Protein AF-A0A2T3L2T6-F1 (afdb_monomer)

pLDDT: mean 84.28, std 17.82, range [48.53, 97.81]

Sequence (79 aa):
MKWILLAALFFCFPLNAKTVDQYIKQYKNLPCSGLVTKMKDIDKKYSMGNKKQKKEYRKQKKALKTLYSKYNCAAKQYR

Mean predicted aligned error: 9.16 Å

Organism: NCBI:txid81447

Nearest PDB structures (foldseek):
  6yw7-assembly1_G  TM=8.732E-01  e=2.578E+00  Homo sapiens
  3dxm-assembly1_G  TM=8.711E-01  e=3.834E+00  Bos taurus
  2p9s-assembly1_G  TM=7.089E-01  e=2.055E+00  Bos taurus
  1tyq-assembly1_G  TM=7.760E-01  e=3.423E+00  Bos taurus
  4jd2-assembly1_G  TM=6.890E-01  e=2.728E+00  Bos taurus

Radius of gyration: 17.27 Å; Cα contacts (8 Å, |Δi|>4): 45; chains: 1; bounding box: 28×40×52 Å

Foldseek 3Di:
DPPPVVVVPPPDDPPDLDALVNLLVVCLPADLLRLQVVLVVLVVCCVVDDPVSVVSSVSNNVSSVVNNVVVVPDPVSND

Structure (mmCIF, N/CA/C/O backbone):
data_AF-A0A2T3L2T6-F1
#
_entry.id   AF-A0A2T3L2T6-F1
#
loop_
_atom_site.group_PDB
_atom_site.id
_atom_site.type_symbol
_atom_site.label_atom_id
_atom_site.label_alt_id
_atom_site.label_co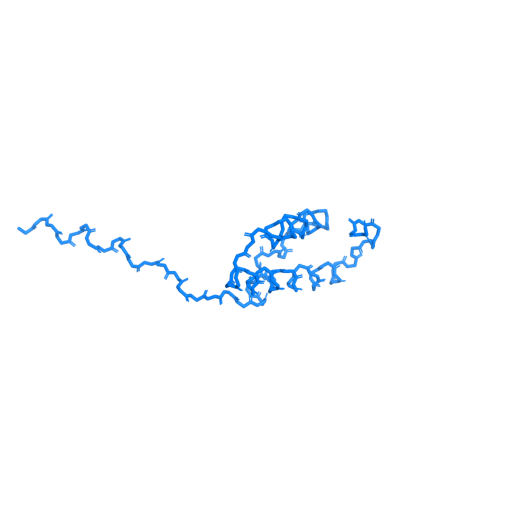mp_id
_atom_site.label_asym_id
_atom_site.label_entity_id
_atom_site.label_seq_id
_atom_site.pdbx_PDB_ins_code
_atom_site.Cartn_x
_atom_site.Cartn_y
_atom_site.Cartn_z
_atom_site.occupancy
_atom_site.B_iso_or_equiv
_atom_site.auth_seq_id
_atom_site.auth_comp_id
_atom_site.auth_asym_id
_atom_site.auth_atom_id
_atom_site.pdbx_PDB_model_num
ATOM 1 N N . MET A 1 1 ? 13.775 26.052 38.442 1.00 48.53 1 MET A N 1
ATOM 2 C CA . MET A 1 1 ? 13.429 26.137 37.003 1.00 48.53 1 MET A CA 1
ATOM 3 C C . MET A 1 1 ? 14.103 25.014 36.205 1.00 48.53 1 MET A C 1
ATOM 5 O O . MET A 1 1 ? 15.021 25.276 35.445 1.00 48.53 1 MET A O 1
ATOM 9 N N . LYS A 1 2 ? 13.723 23.742 36.413 1.00 54.22 2 LYS A N 1
ATOM 10 C CA . LYS A 1 2 ? 14.422 22.593 35.785 1.00 54.22 2 LYS A CA 1
ATOM 11 C C . LYS A 1 2 ? 13.486 21.504 35.237 1.00 54.22 2 LYS A C 1
ATOM 13 O O . LYS A 1 2 ? 13.945 20.444 34.845 1.00 54.22 2 LYS A O 1
ATOM 18 N N . TRP A 1 3 ? 12.184 21.795 35.171 1.00 56.28 3 TRP A N 1
ATOM 19 C CA . TRP A 1 3 ? 11.141 20.844 34.759 1.00 56.28 3 TRP A CA 1
ATOM 20 C C . TRP A 1 3 ? 10.469 21.193 33.418 1.00 56.28 3 TRP A C 1
ATOM 22 O O . TRP A 1 3 ? 9.618 20.450 32.951 1.00 56.28 3 TRP A O 1
ATOM 32 N N . ILE A 1 4 ? 10.857 22.299 32.769 1.00 59.47 4 ILE A N 1
ATOM 33 C CA . ILE A 1 4 ? 10.199 22.786 31.538 1.00 59.47 4 ILE A CA 1
ATOM 34 C C . ILE A 1 4 ? 10.723 22.071 30.275 1.00 59.47 4 ILE A C 1
ATOM 36 O O . ILE A 1 4 ? 10.019 21.986 29.275 1.00 59.47 4 ILE A O 1
ATOM 40 N N . LEU A 1 5 ? 11.917 21.468 30.321 1.00 55.38 5 LEU A N 1
ATOM 41 C CA . LEU A 1 5 ? 12.515 20.803 29.152 1.00 55.38 5 LEU A CA 1
ATOM 42 C C . LEU A 1 5 ? 11.979 19.384 28.877 1.00 55.38 5 LEU A C 1
ATOM 44 O O . LEU A 1 5 ? 12.177 18.878 27.778 1.00 55.38 5 LEU A O 1
ATOM 48 N N . LEU A 1 6 ? 11.266 18.750 29.818 1.00 56.53 6 LEU A N 1
ATOM 49 C CA . LEU A 1 6 ? 10.696 17.404 29.615 1.00 56.53 6 LEU A CA 1
ATOM 50 C C . LEU A 1 6 ? 9.295 17.400 28.978 1.00 56.53 6 LEU A C 1
ATOM 52 O O . LEU A 1 6 ? 8.851 16.361 28.496 1.00 56.53 6 LEU A O 1
ATOM 56 N N . ALA A 1 7 ? 8.604 18.542 28.928 1.00 56.12 7 ALA A N 1
ATOM 57 C CA . ALA A 1 7 ? 7.239 18.623 28.397 1.00 56.12 7 ALA A CA 1
ATOM 58 C C . ALA A 1 7 ? 7.171 18.724 26.856 1.00 56.12 7 ALA A C 1
ATOM 60 O O . ALA A 1 7 ? 6.117 18.493 26.268 1.00 56.12 7 ALA A O 1
ATOM 61 N N . ALA A 1 8 ? 8.286 19.030 26.182 1.00 56.03 8 ALA A N 1
ATOM 62 C CA . ALA A 1 8 ? 8.312 19.295 24.738 1.00 56.03 8 ALA A CA 1
ATOM 63 C C . ALA A 1 8 ? 8.333 18.034 23.846 1.00 56.03 8 ALA A C 1
ATOM 65 O O . ALA A 1 8 ? 8.184 18.143 22.631 1.00 56.03 8 ALA A O 1
ATOM 66 N N . LEU A 1 9 ? 8.488 16.833 24.415 1.00 54.94 9 LEU A N 1
ATOM 67 C CA . LEU A 1 9 ? 8.557 15.582 23.643 1.00 54.94 9 LEU A CA 1
ATOM 68 C C . LEU A 1 9 ? 7.193 14.899 23.423 1.00 54.94 9 LEU A C 1
ATOM 70 O O . LEU A 1 9 ? 7.129 13.880 22.738 1.00 54.94 9 LEU A O 1
ATOM 74 N N . PHE A 1 10 ? 6.095 15.452 23.953 1.00 54.56 10 PHE A N 1
ATOM 75 C CA . PHE A 1 10 ? 4.781 14.792 23.931 1.00 54.56 10 PHE A CA 1
ATOM 76 C C . PHE A 1 10 ? 3.849 15.163 22.765 1.00 54.56 10 PHE A C 1
ATOM 78 O O . PHE A 1 10 ? 2.791 14.551 22.628 1.00 54.56 10 PHE A O 1
ATOM 85 N N . PHE A 1 11 ? 4.218 16.091 21.877 1.00 54.22 11 PHE A N 1
ATOM 86 C CA . PHE A 1 11 ? 3.333 16.529 20.788 1.00 54.22 11 PHE A CA 1
ATOM 87 C C . PHE A 1 11 ? 4.020 16.543 19.423 1.00 54.22 11 PHE A C 1
ATOM 89 O O . PHE A 1 11 ? 4.236 17.585 18.821 1.00 54.22 11 PHE A O 1
ATOM 96 N N . CYS A 1 12 ? 4.302 15.357 18.890 1.00 49.19 12 CYS A N 1
ATOM 97 C CA . CYS A 1 12 ? 4.504 15.183 17.451 1.00 49.19 12 CYS A CA 1
ATOM 98 C C . CYS A 1 12 ? 3.918 13.846 16.985 1.00 49.19 12 CYS A C 1
ATOM 100 O O . CYS A 1 12 ? 4.555 13.070 16.279 1.00 49.19 12 CYS A O 1
ATOM 102 N N . PHE A 1 13 ? 2.674 13.554 17.376 1.00 54.66 13 PHE A N 1
ATOM 103 C CA . PHE A 1 13 ? 1.880 12.592 16.620 1.00 54.66 13 PHE A CA 1
ATOM 104 C C . PHE A 1 13 ? 1.316 13.329 15.406 1.00 54.66 13 PHE A C 1
ATOM 106 O O . PHE A 1 13 ? 0.432 14.171 15.583 1.00 54.66 13 PHE A O 1
ATOM 113 N N . PRO A 1 14 ? 1.768 13.049 14.170 1.00 50.38 14 PRO A N 1
ATOM 114 C CA . PRO A 1 14 ? 1.049 13.529 13.008 1.00 50.38 14 PRO A CA 1
ATOM 115 C C . PRO A 1 14 ? -0.315 12.832 13.003 1.00 50.38 14 PRO A C 1
ATOM 117 O O . PRO A 1 14 ? -0.462 11.704 12.537 1.00 50.38 14 PRO A O 1
ATOM 120 N N . LEU A 1 15 ? -1.335 13.520 13.521 1.00 53.47 15 LEU A N 1
ATOM 121 C CA . LEU A 1 15 ? -2.737 13.095 13.507 1.00 53.47 15 LEU A CA 1
ATOM 122 C C . LEU A 1 15 ? -3.360 13.222 12.104 1.00 53.47 15 LEU A C 1
ATOM 124 O O . LEU A 1 15 ? -4.577 13.281 11.954 1.00 53.47 15 LEU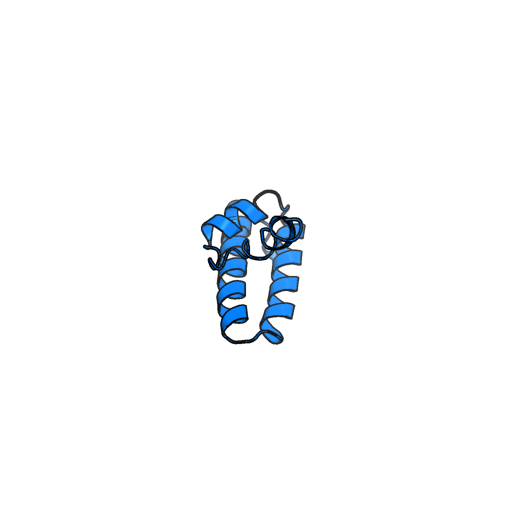 A O 1
ATOM 128 N N . ASN A 1 16 ? -2.532 13.264 11.062 1.00 62.69 16 ASN A N 1
ATOM 129 C CA . ASN A 1 16 ? -2.96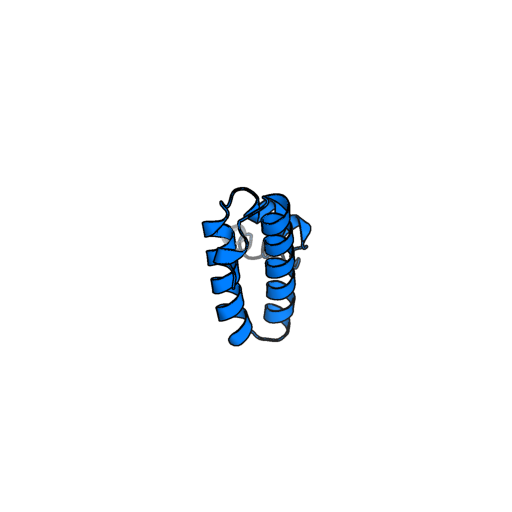5 13.354 9.683 1.00 62.69 16 ASN A CA 1
ATOM 130 C C . ASN A 1 16 ? -2.935 11.957 9.074 1.00 62.69 16 ASN A C 1
ATOM 132 O O . ASN A 1 16 ? -1.876 11.368 8.853 1.00 62.69 16 ASN A O 1
ATOM 136 N N . ALA A 1 17 ? -4.125 11.413 8.820 1.00 72.62 17 ALA A N 1
ATOM 137 C CA . ALA A 1 17 ? -4.260 10.174 8.071 1.00 72.62 17 ALA A CA 1
ATOM 138 C C . ALA A 1 17 ? -3.618 10.369 6.690 1.00 72.62 17 ALA A C 1
ATOM 140 O O . ALA A 1 17 ? -3.987 11.298 5.969 1.00 72.62 17 ALA A O 1
ATOM 141 N N . LYS A 1 18 ? -2.673 9.502 6.314 1.00 87.69 18 LYS A N 1
ATOM 142 C CA . LYS A 1 18 ? -1.915 9.687 5.074 1.00 87.69 18 LYS A CA 1
ATOM 143 C C . LYS A 1 18 ? -2.838 9.606 3.856 1.00 87.69 18 LYS A C 1
ATOM 145 O O . LYS A 1 18 ? -3.840 8.873 3.847 1.00 87.69 18 LYS A O 1
ATOM 150 N N . THR A 1 19 ? -2.506 10.366 2.818 1.00 93.62 19 THR A N 1
ATOM 151 C CA . THR A 1 19 ? -3.177 10.287 1.515 1.00 93.62 19 THR A CA 1
ATOM 152 C C . THR A 1 19 ? -2.649 9.103 0.705 1.00 93.62 19 THR A C 1
ATOM 154 O O . THR A 1 19 ? -1.610 8.519 1.018 1.00 93.62 19 THR A O 1
ATOM 157 N N . VAL A 1 20 ? -3.363 8.733 -0.363 1.00 94.88 20 VAL A N 1
ATOM 158 C CA . VAL A 1 20 ? -2.907 7.679 -1.285 1.00 94.88 20 VAL A CA 1
ATOM 159 C C . VAL A 1 20 ? -1.561 8.058 -1.913 1.00 94.88 20 VAL A C 1
ATOM 161 O O . VAL A 1 20 ? -0.667 7.220 -1.953 1.00 94.88 20 VAL A O 1
ATOM 164 N N . ASP A 1 21 ? -1.362 9.319 -2.303 1.00 95.81 21 ASP A N 1
ATOM 165 C CA . ASP A 1 21 ? -0.110 9.776 -2.925 1.00 95.81 21 ASP A CA 1
ATOM 166 C C . ASP A 1 21 ? 1.082 9.737 -1.970 1.00 95.81 21 ASP A C 1
ATOM 168 O O . ASP A 1 21 ? 2.198 9.400 -2.369 1.00 95.81 21 ASP A O 1
ATOM 172 N N . GLN A 1 22 ? 0.858 10.023 -0.685 1.00 96.44 22 GLN A N 1
ATOM 173 C CA . GLN A 1 22 ? 1.891 9.855 0.336 1.00 96.44 22 GLN A CA 1
ATOM 174 C C . GLN A 1 22 ? 2.302 8.385 0.474 1.00 96.44 22 GLN A C 1
ATOM 176 O O . GLN A 1 22 ? 3.491 8.092 0.599 1.00 96.44 22 GLN A O 1
ATOM 181 N N . TYR A 1 23 ? 1.349 7.454 0.383 1.00 97.00 23 TYR A N 1
ATOM 182 C CA . TYR A 1 23 ? 1.661 6.026 0.339 1.00 97.00 23 TYR A CA 1
ATOM 183 C C . TYR A 1 23 ? 2.359 5.606 -0.957 1.00 97.00 23 TYR A C 1
ATOM 185 O O . TYR A 1 23 ? 3.288 4.806 -0.898 1.00 97.00 23 TYR A O 1
ATOM 193 N N . ILE A 1 24 ? 1.988 6.171 -2.110 1.00 97.38 24 ILE A N 1
ATOM 194 C CA . ILE A 1 24 ? 2.700 5.939 -3.377 1.00 97.38 24 ILE A CA 1
ATOM 195 C C . ILE A 1 24 ? 4.165 6.360 -3.227 1.00 97.38 24 ILE A C 1
ATOM 197 O O . ILE A 1 24 ? 5.059 5.569 -3.514 1.00 97.38 24 ILE A O 1
ATOM 201 N N . LYS A 1 25 ? 4.430 7.566 -2.706 1.00 97.00 25 LYS A N 1
ATOM 202 C CA . LYS A 1 25 ? 5.798 8.047 -2.450 1.00 97.00 25 LYS A CA 1
ATOM 203 C C . LYS A 1 25 ? 6.557 7.137 -1.484 1.00 97.00 25 LYS A C 1
ATOM 205 O O . LYS A 1 25 ? 7.732 6.874 -1.714 1.00 97.00 25 LYS A O 1
ATOM 210 N N . GLN A 1 26 ? 5.889 6.641 -0.442 1.00 96.69 26 GLN A N 1
ATOM 211 C CA . GLN A 1 26 ? 6.484 5.743 0.549 1.00 96.69 26 GLN A CA 1
ATOM 212 C C . GLN A 1 26 ? 6.871 4.378 -0.044 1.00 96.69 26 GLN A C 1
ATOM 214 O O . GLN A 1 26 ? 7.892 3.815 0.337 1.00 96.69 26 GLN A O 1
ATOM 219 N N . TYR A 1 27 ? 6.066 3.836 -0.957 1.00 96.94 27 TYR A N 1
ATOM 220 C CA . TYR A 1 27 ? 6.258 2.489 -1.502 1.00 96.94 27 TYR A CA 1
ATOM 221 C C . TYR A 1 27 ? 6.963 2.462 -2.862 1.00 96.94 27 TYR A C 1
ATOM 223 O O . TYR A 1 27 ? 7.255 1.376 -3.355 1.00 96.94 27 TYR A O 1
ATOM 231 N N . LYS A 1 28 ? 7.270 3.621 -3.464 1.00 96.75 28 LYS A N 1
ATOM 232 C CA . LYS A 1 28 ? 7.826 3.709 -4.826 1.00 96.75 28 LYS A CA 1
ATOM 233 C C . LYS A 1 28 ? 9.124 2.908 -5.018 1.00 96.75 28 LYS A C 1
ATOM 235 O O . LYS A 1 28 ? 9.375 2.417 -6.106 1.00 96.75 28 LYS A O 1
ATOM 240 N N . ASN A 1 29 ? 9.939 2.735 -3.983 1.00 97.06 29 ASN A N 1
ATOM 241 C CA . ASN A 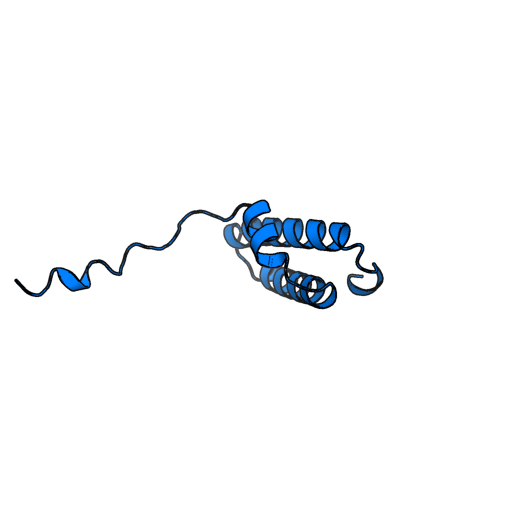1 29 ? 11.212 2.019 -4.114 1.00 97.06 29 ASN A CA 1
ATOM 242 C C . ASN A 1 29 ? 11.077 0.497 -3.913 1.00 97.06 29 ASN A C 1
ATOM 244 O O . ASN A 1 29 ? 12.079 -0.210 -3.953 1.00 97.06 29 ASN A O 1
ATOM 248 N N . LEU A 1 30 ? 9.869 -0.024 -3.660 1.00 96.25 30 LEU A N 1
ATOM 249 C CA . LEU A 1 30 ? 9.663 -1.463 -3.510 1.00 96.25 30 LEU A CA 1
ATOM 250 C C . LEU A 1 30 ? 9.667 -2.154 -4.886 1.00 96.25 30 LEU A C 1
ATOM 252 O O . LEU A 1 30 ? 8.936 -1.714 -5.777 1.00 96.25 30 LEU A O 1
ATOM 256 N N . PRO A 1 31 ? 10.403 -3.270 -5.057 1.00 95.81 31 PRO A N 1
ATOM 257 C CA . PRO A 1 31 ? 10.282 -4.110 -6.247 1.00 95.81 31 PRO A CA 1
ATOM 258 C C . PRO A 1 31 ? 8.916 -4.816 -6.279 1.00 95.81 31 PRO A C 1
ATOM 260 O O . PRO A 1 31 ? 8.227 -4.887 -5.259 1.00 95.81 31 PRO A O 1
ATOM 263 N N . CYS A 1 32 ? 8.531 -5.403 -7.419 1.00 94.81 32 CYS A N 1
ATOM 264 C CA . CYS A 1 32 ? 7.242 -6.101 -7.574 1.00 94.81 32 CYS A CA 1
ATOM 265 C C . CYS A 1 32 ? 6.974 -7.146 -6.476 1.00 94.81 32 CYS A C 1
ATOM 267 O O . CYS A 1 32 ? 5.884 -7.167 -5.904 1.00 94.81 32 CYS A O 1
ATOM 269 N N . SER A 1 33 ? 7.976 -7.955 -6.116 1.00 94.62 33 SER A N 1
ATOM 270 C CA . SER A 1 33 ? 7.871 -8.916 -5.009 1.00 94.62 33 SER A CA 1
ATOM 271 C C . SER A 1 33 ? 7.600 -8.223 -3.668 1.00 94.62 33 SER A C 1
ATOM 273 O O . SER A 1 33 ? 6.739 -8.656 -2.905 1.00 94.62 33 SER A O 1
ATOM 275 N N . GLY A 1 34 ? 8.266 -7.096 -3.405 1.00 96.19 34 GLY A N 1
ATOM 276 C CA . GLY A 1 34 ? 8.043 -6.258 -2.227 1.00 96.19 34 GLY A CA 1
ATOM 277 C C . GLY A 1 34 ? 6.641 -5.645 -2.188 1.00 96.19 34 GLY A C 1
ATOM 278 O O . GLY A 1 34 ? 6.008 -5.636 -1.130 1.00 96.19 34 GLY A O 1
ATOM 279 N N . LEU A 1 35 ? 6.116 -5.194 -3.333 1.00 96.00 35 LEU A N 1
ATOM 280 C CA . LEU A 1 35 ? 4.742 -4.693 -3.450 1.00 96.00 35 LEU A CA 1
ATOM 281 C C . LEU A 1 35 ? 3.722 -5.789 -3.112 1.00 96.00 35 LEU A C 1
ATOM 283 O O . LEU A 1 35 ? 2.813 -5.546 -2.319 1.00 96.00 35 LEU A O 1
ATOM 287 N N . VAL A 1 36 ? 3.902 -7.000 -3.648 1.00 95.38 36 VAL A N 1
ATOM 288 C CA . VAL A 1 36 ? 3.029 -8.158 -3.381 1.00 95.38 36 VAL A CA 1
ATOM 289 C C . VAL A 1 36 ? 3.075 -8.557 -1.911 1.00 95.38 36 VAL A C 1
ATOM 291 O O . VAL A 1 36 ? 2.027 -8.678 -1.273 1.00 95.38 36 VAL A O 1
ATOM 294 N N . THR A 1 37 ? 4.272 -8.715 -1.344 1.00 96.25 37 THR A N 1
ATOM 295 C CA . THR A 1 37 ? 4.443 -9.036 0.079 1.00 96.25 37 THR A CA 1
ATOM 296 C C . THR A 1 37 ? 3.766 -7.987 0.951 1.00 96.25 37 THR A C 1
ATOM 298 O O . THR A 1 37 ? 3.064 -8.328 1.906 1.00 96.25 37 THR A O 1
ATOM 301 N N . LYS A 1 38 ? 3.891 -6.702 0.593 1.00 96.81 38 LYS A N 1
ATOM 302 C CA . LYS A 1 38 ? 3.255 -5.632 1.355 1.00 96.81 38 LYS A CA 1
ATOM 303 C C . LYS A 1 38 ? 1.734 -5.644 1.234 1.00 96.81 38 LYS A C 1
ATOM 305 O O . LYS A 1 38 ? 1.056 -5.421 2.236 1.00 96.81 38 LYS A O 1
ATOM 310 N N . MET A 1 39 ? 1.192 -5.939 0.053 1.00 95.81 39 MET A N 1
ATOM 311 C CA . MET A 1 39 ? -0.250 -6.128 -0.125 1.00 95.81 39 MET A CA 1
ATOM 312 C C . MET A 1 39 ? -0.777 -7.269 0.751 1.00 95.81 39 MET A C 1
ATOM 314 O O . MET A 1 39 ? -1.777 -7.070 1.435 1.00 95.81 39 MET A O 1
ATOM 318 N N . LYS A 1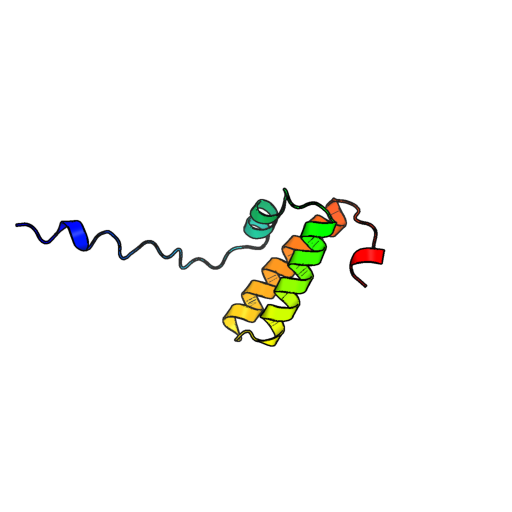 40 ? -0.084 -8.417 0.792 1.00 95.75 40 LYS A N 1
ATOM 319 C CA . LYS A 1 40 ? -0.460 -9.572 1.629 1.00 95.75 40 LYS A CA 1
ATOM 320 C C . LYS A 1 40 ? -0.418 -9.241 3.128 1.00 95.75 40 LYS A C 1
ATOM 322 O O . LYS A 1 40 ? -1.351 -9.576 3.853 1.00 95.75 40 LYS A O 1
ATOM 327 N N . ASP A 1 41 ? 0.612 -8.524 3.586 1.00 96.31 41 ASP A N 1
ATOM 328 C CA . ASP A 1 41 ? 0.703 -8.013 4.967 1.00 96.31 41 ASP A CA 1
ATOM 329 C C . ASP A 1 41 ? -0.486 -7.100 5.312 1.00 96.31 41 ASP A C 1
ATOM 331 O O . ASP A 1 41 ? -1.111 -7.242 6.365 1.00 96.31 41 ASP A O 1
ATOM 335 N N . ILE A 1 42 ? -0.843 -6.186 4.405 1.00 96.31 42 ILE A N 1
ATOM 336 C CA . ILE A 1 42 ? -1.994 -5.296 4.594 1.00 96.31 42 ILE A CA 1
ATOM 337 C C . ILE A 1 42 ? -3.308 -6.075 4.590 1.00 96.31 42 ILE A C 1
ATOM 339 O O . ILE A 1 42 ? -4.185 -5.745 5.381 1.00 96.31 42 ILE A O 1
ATOM 343 N N . ASP A 1 43 ? -3.452 -7.107 3.761 1.00 95.62 43 ASP A N 1
ATOM 344 C CA . ASP A 1 43 ? -4.648 -7.954 3.746 1.00 95.62 43 ASP A CA 1
ATOM 345 C C . ASP A 1 43 ? -4.825 -8.717 5.058 1.00 95.62 43 ASP A C 1
ATOM 347 O O . ASP A 1 43 ? -5.914 -8.696 5.644 1.00 95.62 43 ASP A O 1
ATOM 351 N N . LYS A 1 44 ? -3.735 -9.269 5.602 1.00 96.06 44 LYS A N 1
ATOM 352 C CA . LYS A 1 44 ? -3.744 -9.868 6.940 1.00 96.06 44 LYS A CA 1
ATOM 353 C C . LYS A 1 44 ? -4.166 -8.839 7.992 1.00 96.06 44 LYS A C 1
ATOM 355 O O . LYS A 1 44 ? -5.096 -9.086 8.756 1.00 96.06 44 LYS A O 1
ATOM 360 N N . LYS A 1 45 ? -3.555 -7.651 7.997 1.00 95.19 45 LYS A N 1
ATOM 361 C CA . LYS A 1 45 ? -3.891 -6.567 8.942 1.00 95.19 45 LYS A CA 1
ATOM 362 C C . LYS A 1 45 ? -5.315 -6.042 8.774 1.00 95.19 45 LYS A C 1
ATOM 364 O O . LYS A 1 45 ? -5.955 -5.694 9.761 1.00 95.19 45 LYS A O 1
ATOM 369 N N . TYR A 1 46 ? -5.839 -6.018 7.551 1.00 94.50 46 TYR A N 1
ATOM 370 C CA . TYR A 1 46 ? -7.204 -5.589 7.264 1.00 94.50 46 TYR A CA 1
ATOM 371 C C . TYR A 1 46 ? -8.235 -6.499 7.927 1.00 94.50 46 TY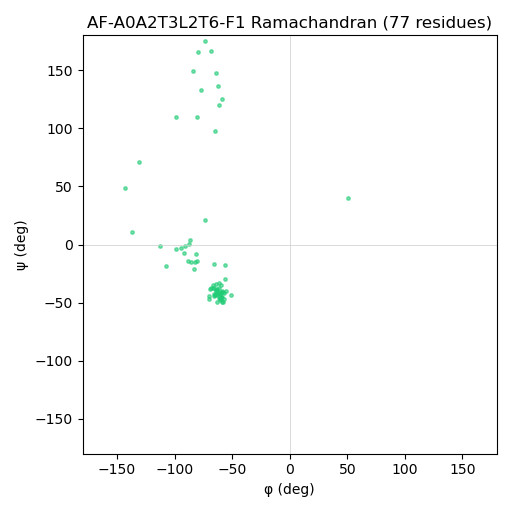R A C 1
ATOM 373 O O . TYR A 1 46 ? -9.225 -5.987 8.453 1.00 94.50 46 TYR A O 1
ATOM 381 N N . SER A 1 47 ? -7.996 -7.814 7.951 1.00 94.62 47 SER A N 1
ATOM 382 C CA . SER A 1 47 ? -8.896 -8.771 8.609 1.00 94.62 47 SER A CA 1
ATOM 383 C C . SER A 1 47 ? -9.031 -8.513 10.117 1.00 94.62 47 SER A C 1
ATOM 385 O O . SER A 1 47 ? -10.138 -8.558 10.645 1.00 94.62 47 SER A O 1
ATOM 387 N N . MET A 1 48 ? -7.934 -8.118 10.772 1.00 94.12 48 MET A N 1
ATOM 388 C CA . MET A 1 48 ? -7.855 -7.873 12.220 1.00 94.12 48 MET A CA 1
ATOM 389 C C . MET A 1 48 ? -8.134 -6.411 12.616 1.00 94.12 48 MET A C 1
ATOM 391 O O . MET A 1 48 ? -8.193 -6.083 13.797 1.00 94.12 48 MET A O 1
ATOM 395 N N . GLY A 1 49 ? -8.263 -5.506 11.642 1.00 93.00 49 GLY A N 1
ATOM 396 C CA . GLY A 1 49 ? -8.333 -4.068 11.891 1.00 93.00 49 GLY A CA 1
ATOM 397 C C . GLY A 1 49 ? -9.728 -3.552 12.253 1.00 93.00 49 GLY A C 1
ATOM 398 O O . GLY A 1 49 ? -10.751 -4.005 11.731 1.00 93.00 49 GLY A O 1
ATOM 399 N N . ASN A 1 50 ? -9.775 -2.499 13.069 1.00 94.94 50 ASN A N 1
ATOM 400 C CA . ASN A 1 50 ? -10.997 -1.737 13.333 1.00 94.94 50 ASN A CA 1
ATOM 401 C C . ASN A 1 50 ? -11.404 -0.851 12.131 1.00 94.94 50 ASN A C 1
ATOM 403 O O . ASN A 1 50 ? -10.684 -0.728 11.138 1.00 94.94 50 ASN A O 1
ATOM 407 N N . LYS A 1 51 ? -12.565 -0.183 12.205 1.00 93.81 51 LYS A N 1
ATOM 408 C CA . LYS A 1 51 ? -13.105 0.648 11.105 1.00 93.81 51 LYS A CA 1
ATOM 409 C C . LYS A 1 51 ? -12.129 1.736 10.626 1.00 93.81 51 LYS A C 1
ATOM 411 O O . LYS A 1 51 ? -12.029 1.972 9.420 1.00 93.81 51 LYS A O 1
ATOM 416 N N . LYS A 1 52 ? -11.403 2.390 11.542 1.00 91.25 52 LYS A N 1
ATOM 417 C CA . LYS A 1 52 ? -10.426 3.446 11.215 1.00 91.25 52 LYS A CA 1
ATOM 418 C C . LYS A 1 52 ? -9.199 2.856 10.517 1.00 91.25 52 LYS A C 1
ATOM 420 O O . LYS A 1 52 ? -8.810 3.345 9.460 1.00 91.25 52 LYS A O 1
ATOM 425 N N . GLN A 1 53 ? -8.656 1.765 11.049 1.00 93.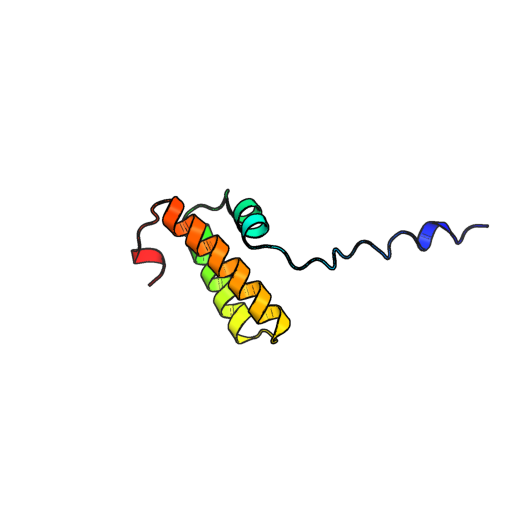56 53 GLN A N 1
ATOM 426 C CA . GLN A 1 53 ? -7.530 1.040 10.456 1.00 93.56 53 GLN A CA 1
ATOM 427 C C . GLN A 1 53 ? -7.878 0.496 9.066 1.00 93.56 53 GLN A C 1
ATOM 429 O O . GLN A 1 53 ? -7.123 0.695 8.120 1.00 93.56 53 GLN A O 1
ATOM 434 N N . LYS A 1 54 ? -9.070 -0.090 8.895 1.00 95.38 54 LYS A N 1
ATOM 435 C CA . LYS A 1 54 ? -9.567 -0.583 7.601 1.00 95.38 54 LYS A CA 1
ATOM 436 C C . LYS A 1 54 ? -9.622 0.512 6.535 1.00 95.38 54 LYS A C 1
ATOM 438 O O . LYS A 1 54 ? -9.241 0.258 5.393 1.00 95.38 54 LYS A O 1
ATOM 443 N N . LYS A 1 55 ? -10.055 1.732 6.882 1.00 94.56 55 LYS A N 1
ATOM 444 C CA . LYS A 1 55 ? -10.011 2.877 5.951 1.00 94.56 55 LYS A CA 1
ATOM 445 C C . LYS A 1 55 ? -8.580 3.187 5.514 1.00 94.56 55 LYS A C 1
ATOM 447 O O . LYS A 1 55 ? -8.352 3.428 4.333 1.00 94.56 55 LYS A O 1
ATOM 452 N N . GLU A 1 56 ? -7.626 3.135 6.435 1.00 94.81 56 GLU A N 1
ATOM 453 C CA . GLU A 1 56 ? -6.222 3.413 6.134 1.00 94.81 56 GLU A CA 1
ATOM 454 C C . GLU A 1 56 ? -5.580 2.316 5.273 1.00 94.81 56 GLU A C 1
ATOM 456 O O . GLU A 1 56 ? -4.951 2.604 4.255 1.00 94.81 56 GLU A O 1
ATOM 461 N N . TYR A 1 57 ? -5.831 1.048 5.594 1.00 96.50 57 TYR A N 1
ATOM 462 C CA . TYR A 1 57 ? -5.379 -0.096 4.802 1.00 96.50 57 TYR A CA 1
ATOM 463 C C . TYR A 1 57 ? -5.925 -0.083 3.370 1.00 96.50 57 TYR A C 1
ATOM 465 O O . TYR A 1 57 ? -5.203 -0.434 2.439 1.00 96.50 57 TYR A O 1
ATOM 473 N N . ARG A 1 58 ? -7.160 0.393 3.149 1.00 96.12 58 ARG A N 1
ATOM 474 C CA . ARG A 1 58 ? -7.697 0.587 1.788 1.00 96.12 58 ARG A CA 1
ATOM 475 C C . ARG A 1 58 ? -6.871 1.589 0.981 1.00 96.12 58 ARG A C 1
ATOM 477 O O . ARG A 1 58 ? -6.603 1.333 -0.191 1.00 96.12 58 ARG A O 1
ATOM 484 N N . LYS A 1 59 ? -6.434 2.697 1.592 1.00 96.69 59 LYS A N 1
ATOM 485 C CA . LYS A 1 59 ? -5.563 3.676 0.921 1.00 96.69 59 LYS A CA 1
ATOM 486 C C . LYS A 1 59 ? -4.202 3.071 0.590 1.00 96.69 59 LYS A C 1
ATOM 488 O O . LYS A 1 59 ? -3.732 3.232 -0.533 1.00 96.69 59 LYS A O 1
ATOM 493 N N . GLN A 1 60 ? -3.615 2.327 1.531 1.00 97.00 60 GLN A N 1
ATOM 494 C CA . GLN A 1 60 ? -2.351 1.620 1.311 1.00 97.00 60 GLN A CA 1
ATOM 495 C C . GLN A 1 60 ? -2.465 0.602 0.167 1.00 97.00 60 GLN A C 1
ATOM 497 O O . GLN A 1 60 ? -1.632 0.615 -0.736 1.00 97.00 60 GLN A O 1
ATOM 502 N N . LYS A 1 61 ? -3.532 -0.216 0.132 1.00 96.75 61 LYS A N 1
ATOM 503 C CA . LYS A 1 61 ? -3.788 -1.138 -0.992 1.00 96.75 61 LYS A CA 1
ATOM 504 C C . LYS A 1 61 ? -3.951 -0.397 -2.312 1.00 96.75 61 LYS A C 1
ATOM 506 O O . LYS A 1 61 ? -3.423 -0.864 -3.315 1.00 96.75 61 LYS A O 1
ATOM 511 N N . LYS A 1 62 ? -4.666 0.735 -2.334 1.00 97.25 62 LYS A N 1
ATOM 512 C CA . LYS A 1 62 ? -4.834 1.535 -3.557 1.00 97.25 62 LYS A CA 1
ATOM 513 C C . LYS A 1 62 ? -3.479 2.026 -4.073 1.00 97.25 62 LYS A C 1
ATOM 515 O O . LYS A 1 62 ? -3.181 1.807 -5.238 1.00 97.25 62 LYS A O 1
ATOM 520 N N . ALA A 1 63 ? -2.637 2.577 -3.198 1.00 97.81 63 ALA A N 1
ATOM 521 C CA . ALA A 1 63 ? -1.290 3.021 -3.552 1.00 97.81 63 ALA A CA 1
ATOM 522 C C . ALA A 1 63 ? -0.413 1.883 -4.100 1.00 97.81 63 ALA A C 1
ATOM 524 O O . ALA A 1 63 ? 0.217 2.035 -5.144 1.00 97.81 63 ALA A O 1
ATOM 525 N N . LEU A 1 64 ? -0.408 0.726 -3.429 1.00 97.00 64 LEU A N 1
ATOM 526 C CA . LEU A 1 64 ? 0.353 -0.439 -3.882 1.00 97.00 64 LEU A CA 1
ATOM 527 C C . LEU A 1 64 ? -0.152 -0.962 -5.228 1.00 97.00 64 LEU A C 1
ATOM 529 O O . LEU A 1 64 ? 0.665 -1.329 -6.062 1.00 97.00 64 LEU A O 1
ATOM 533 N N . LYS A 1 65 ? -1.473 -0.980 -5.466 1.00 95.38 65 LYS A N 1
ATOM 534 C CA . LYS A 1 65 ? -2.048 -1.407 -6.753 1.00 95.38 65 LYS A CA 1
ATOM 535 C C . LYS A 1 65 ? -1.662 -0.452 -7.873 1.00 95.38 65 LYS A C 1
ATOM 537 O O . LYS A 1 65 ? -1.258 -0.915 -8.932 1.00 95.38 65 LYS A O 1
ATOM 542 N N . THR A 1 66 ? -1.704 0.855 -7.617 1.00 96.31 66 THR A N 1
ATOM 543 C CA . THR A 1 66 ? -1.229 1.862 -8.572 1.00 96.31 66 THR A CA 1
ATOM 544 C C . THR A 1 66 ? 0.232 1.625 -8.947 1.00 96.31 66 THR A C 1
ATOM 546 O O . THR A 1 66 ? 0.556 1.620 -10.129 1.00 96.31 66 THR A O 1
ATOM 549 N N . LEU A 1 67 ? 1.111 1.393 -7.965 1.00 96.56 67 LEU A N 1
ATOM 550 C CA . LEU A 1 67 ? 2.524 1.099 -8.225 1.00 96.56 67 LEU A CA 1
ATOM 551 C C . LEU A 1 67 ? 2.716 -0.224 -8.971 1.00 96.56 67 LEU A C 1
ATOM 553 O O . LEU A 1 67 ? 3.480 -0.275 -9.925 1.00 96.56 67 LEU A O 1
ATOM 557 N N . TYR A 1 68 ? 1.991 -1.268 -8.575 1.00 95.31 68 TYR A N 1
ATOM 558 C CA . TYR A 1 68 ? 2.064 -2.585 -9.203 1.00 95.31 68 TYR A CA 1
ATOM 559 C C . TYR A 1 68 ? 1.688 -2.527 -10.690 1.00 95.31 68 TYR A C 1
ATOM 561 O O . TYR A 1 68 ? 2.402 -3.072 -11.530 1.00 95.31 68 TYR A O 1
ATOM 569 N N . SER A 1 69 ? 0.607 -1.811 -11.020 1.00 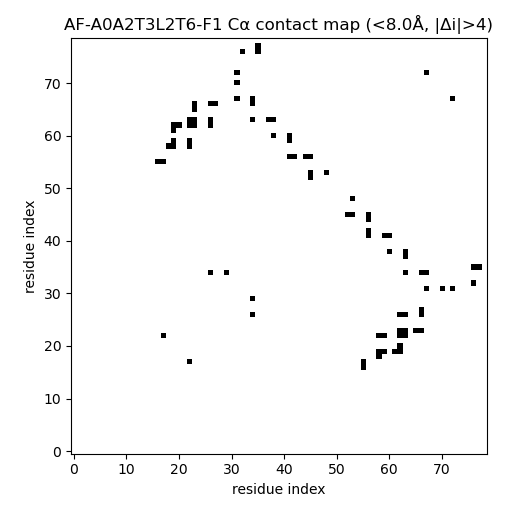93.62 69 SER A N 1
ATOM 570 C CA . SER A 1 69 ? 0.215 -1.543 -12.405 1.00 93.62 69 SER A CA 1
ATOM 571 C C . SER A 1 69 ? 1.233 -0.658 -13.124 1.00 93.62 69 SER A C 1
ATOM 573 O O . SER A 1 69 ? 1.615 -0.972 -14.242 1.00 93.62 69 SER A O 1
ATOM 575 N N . LYS A 1 70 ? 1.724 0.411 -12.481 1.00 95.38 70 LYS A N 1
ATOM 576 C CA . LYS A 1 70 ? 2.716 1.325 -13.073 1.00 95.38 70 LYS A CA 1
ATOM 577 C C . LYS A 1 70 ? 4.037 0.628 -13.410 1.00 95.38 70 LYS A C 1
ATOM 579 O O . LYS A 1 70 ? 4.694 1.014 -14.369 1.00 95.38 70 LYS A O 1
ATOM 584 N N . TYR A 1 71 ? 4.438 -0.365 -12.622 1.00 94.88 71 TYR A N 1
ATOM 585 C CA . TYR A 1 71 ? 5.676 -1.123 -12.829 1.00 94.88 71 TYR A CA 1
ATOM 586 C C . TYR A 1 71 ? 5.491 -2.308 -13.777 1.00 94.88 71 TYR A C 1
ATOM 588 O O . TYR A 1 71 ? 6.438 -3.061 -13.979 1.00 94.88 71 TYR A O 1
ATOM 596 N N . ASN A 1 72 ? 4.293 -2.480 -14.353 1.00 91.38 72 ASN A N 1
ATOM 597 C CA . ASN A 1 72 ? 3.950 -3.602 -15.225 1.00 91.38 72 ASN A CA 1
ATOM 598 C C . ASN A 1 72 ? 4.318 -4.958 -14.596 1.00 91.38 72 ASN A C 1
ATOM 600 O O . ASN A 1 72 ? 4.822 -5.860 -15.265 1.00 91.38 72 ASN A O 1
ATOM 604 N N . CYS A 1 73 ? 4.089 -5.103 -13.286 1.00 90.56 73 CYS A N 1
ATOM 605 C CA . CYS A 1 73 ? 4.405 -6.335 -12.575 1.00 90.56 73 CYS A CA 1
ATOM 606 C C . CYS A 1 73 ? 3.586 -7.512 -13.136 1.00 90.56 73 CYS A C 1
ATOM 608 O O . CYS A 1 73 ? 2.379 -7.399 -13.357 1.00 90.56 73 CYS A O 1
ATOM 610 N N . ALA A 1 74 ? 4.228 -8.670 -13.324 1.00 83.38 74 ALA A N 1
ATOM 611 C CA . ALA A 1 74 ? 3.570 -9.858 -13.862 1.00 83.38 74 ALA A CA 1
ATOM 612 C C . ALA A 1 74 ? 2.426 -10.340 -12.950 1.00 83.38 74 ALA A C 1
ATOM 614 O O . ALA A 1 74 ? 2.657 -10.749 -11.809 1.00 83.38 74 ALA A O 1
ATOM 615 N N . ALA A 1 75 ? 1.202 -10.369 -13.492 1.00 63.88 75 ALA A N 1
ATOM 616 C CA . ALA A 1 75 ? -0.048 -10.639 -12.770 1.00 63.88 75 ALA A CA 1
ATOM 617 C C . ALA A 1 75 ? -0.094 -11.977 -12.000 1.00 63.88 75 ALA A C 1
ATOM 619 O O . ALA A 1 75 ? -0.916 -12.142 -11.098 1.00 63.88 75 ALA A O 1
ATOM 620 N N . LYS A 1 76 ? 0.798 -12.929 -12.311 1.00 59.72 76 LYS A N 1
ATOM 621 C CA . LYS A 1 76 ? 0.873 -14.236 -11.637 1.00 59.72 76 LYS A CA 1
ATOM 622 C C . LYS A 1 76 ? 1.291 -14.165 -10.163 1.00 59.72 76 LYS A C 1
ATOM 624 O O . LYS A 1 76 ? 1.072 -15.135 -9.454 1.00 59.72 76 LYS A O 1
ATOM 629 N N . GLN A 1 77 ? 1.870 -13.061 -9.681 1.00 58.22 77 GLN A N 1
ATOM 630 C CA . GLN A 1 77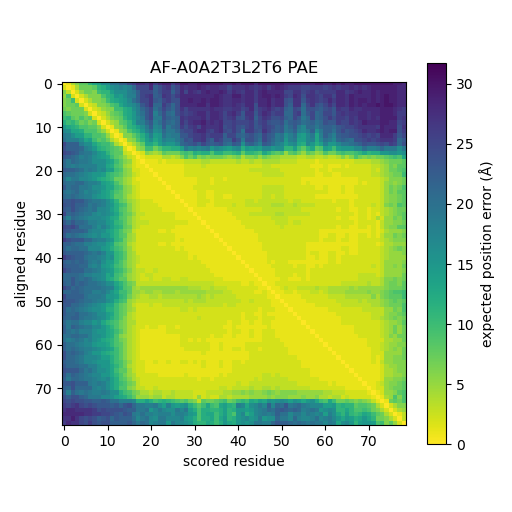 ? 2.344 -12.985 -8.288 1.00 58.22 77 GLN A CA 1
ATOM 631 C C . GLN A 1 77 ? 1.269 -12.571 -7.264 1.00 58.22 77 GLN A C 1
ATOM 633 O O . GLN A 1 77 ? 1.491 -12.726 -6.062 1.00 58.22 77 GLN A O 1
ATOM 638 N N . TYR A 1 78 ? 0.127 -12.033 -7.710 1.00 53.75 78 TYR A N 1
ATOM 639 C CA . TYR A 1 78 ? -0.916 -11.493 -6.822 1.00 53.75 78 TYR A CA 1
ATOM 640 C C . TYR A 1 78 ? -2.189 -12.352 -6.723 1.00 53.75 78 TYR A C 1
ATOM 642 O O . TYR A 1 78 ? -2.959 -12.145 -5.785 1.00 53.75 78 TYR A O 1
ATOM 650 N N . ARG A 1 79 ? -2.424 -13.271 -7.671 1.00 50.16 79 ARG A N 1
ATOM 651 C CA . ARG A 1 79 ? -3.578 -14.185 -7.632 1.00 50.16 79 ARG A CA 1
ATOM 652 C C . ARG A 1 79 ? -3.451 -15.219 -6.520 1.00 50.16 79 ARG A C 1
ATOM 654 O O . ARG A 1 79 ? -2.314 -15.679 -6.277 1.00 50.16 79 ARG A O 1
#

Secondary structure (DSSP, 8-state):
--SSTTGGGS------PPPHHHHHHHHTT--HHHHHHHHHHHHHHHHH--HHHHHHHHHHHHHHHHHHHHTT--GGGT-

Solvent-accessible surface area (backbone atoms only — not comparable to full-atom values): 4867 Å² total; per-residue (Å²): 144,85,70,74,81,73,67,74,79,78,79,80,74,79,86,64,82,79,52,42,66,57,41,32,67,72,51,63,85,50,52,62,68,50,42,43,53,50,47,53,53,44,52,58,49,42,76,78,40,54,77,71,52,36,58,52,43,51,35,48,48,51,20,45,49,52,49,41,61,74,66,65,48,70,71,80,74,76,112